Protein AF-A0A6N2YMS9-F1 (afdb_monomer_lite)

Sequence (89 aa):
MSNSRDVIIEEAIELLGDDIAMVHMKDFVVQDGKLVSVAAGTGEMNYEKIIRFIKERKPYIHVTLENTTPENAVQSKEYIQGLYDSCRI

Structure (mmCIF, N/CA/C/O backbone):
data_AF-A0A6N2YMS9-F1
#
_entry.id   AF-A0A6N2YMS9-F1
#
loop_
_atom_site.group_PDB
_atom_site.id
_atom_site.type_symbol
_atom_site.label_atom_id
_atom_site.label_alt_id
_atom_site.label_comp_id
_atom_site.label_asym_id
_atom_site.label_entity_id
_atom_site.label_seq_id
_atom_site.pdbx_PDB_ins_code
_atom_site.Cartn_x
_atom_site.Cartn_y
_atom_site.Cartn_z
_atom_site.occupancy
_atom_site.B_iso_or_equiv
_atom_site.auth_seq_id
_atom_site.auth_comp_id
_atom_site.auth_asym_id
_atom_site.auth_atom_id
_atom_site.pdbx_PDB_model_num
ATOM 1 N N . MET A 1 1 ? -4.271 -23.466 5.240 1.00 40.00 1 MET A N 1
ATOM 2 C CA . MET A 1 1 ? -5.496 -23.203 4.456 1.00 40.00 1 MET A CA 1
ATOM 3 C C . MET A 1 1 ? -5.377 -21.783 3.942 1.00 40.00 1 MET A C 1
ATOM 5 O O . MET A 1 1 ? -5.182 -20.902 4.766 1.00 40.00 1 MET A O 1
ATOM 9 N N . SER A 1 2 ? -5.370 -21.585 2.622 1.00 49.47 2 SER A N 1
ATOM 10 C CA . SER A 1 2 ? -5.316 -20.241 2.033 1.00 49.47 2 SER A CA 1
ATOM 11 C C . SER A 1 2 ? -6.549 -19.454 2.485 1.00 49.47 2 SER A C 1
ATOM 13 O O . SER A 1 2 ? -7.668 -19.952 2.366 1.00 49.47 2 SER A O 1
ATOM 15 N N . ASN A 1 3 ? -6.341 -18.285 3.089 1.00 67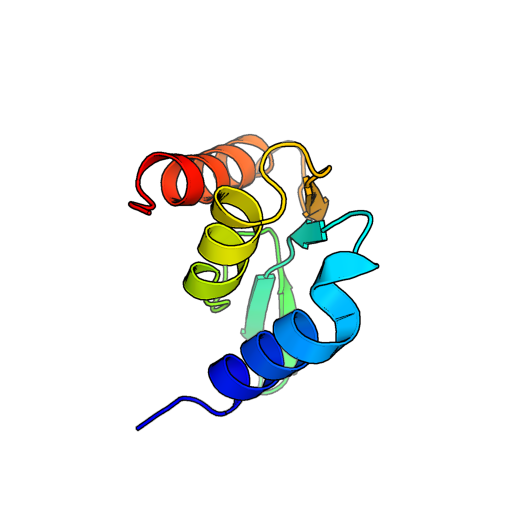.00 3 ASN A N 1
ATOM 16 C CA . ASN A 1 3 ? -7.411 -17.383 3.498 1.00 67.00 3 ASN A CA 1
ATOM 17 C C . ASN A 1 3 ? -8.090 -16.844 2.227 1.00 67.00 3 ASN A C 1
ATOM 19 O O . ASN A 1 3 ? -7.391 -16.399 1.324 1.00 67.00 3 ASN A O 1
ATOM 23 N N . SER A 1 4 ? -9.422 -16.849 2.118 1.00 79.50 4 SER A N 1
ATOM 24 C CA . SER A 1 4 ? -10.120 -16.437 0.882 1.00 79.50 4 SER A CA 1
ATOM 25 C C . SER A 1 4 ? -9.720 -15.038 0.382 1.00 79.50 4 SER A C 1
ATOM 27 O O . SER A 1 4 ? -9.787 -14.764 -0.811 1.00 79.50 4 SER A O 1
ATOM 29 N N . ARG A 1 5 ? -9.262 -14.158 1.283 1.00 80.31 5 ARG A N 1
ATOM 30 C CA . ARG A 1 5 ? -8.755 -12.811 0.963 1.00 80.31 5 ARG A CA 1
ATOM 31 C C . ARG A 1 5 ? -7.463 -12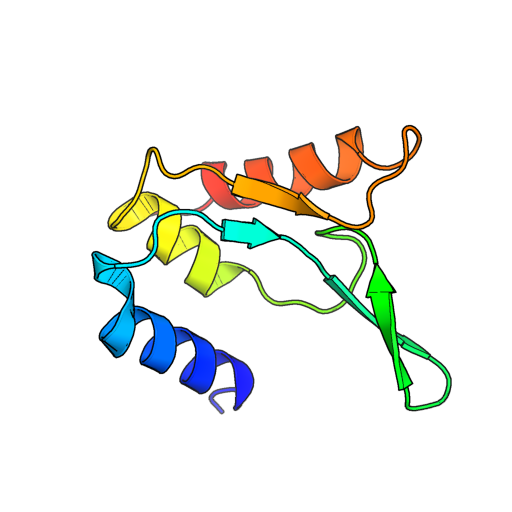.838 0.149 1.00 80.31 5 ARG A C 1
ATOM 33 O O . ARG A 1 5 ? -7.302 -12.056 -0.780 1.00 80.31 5 ARG A O 1
ATOM 40 N N . ASP A 1 6 ? -6.572 -13.757 0.487 1.00 85.31 6 ASP A N 1
ATOM 41 C CA . ASP A 1 6 ? -5.261 -13.895 -0.136 1.00 85.31 6 ASP A CA 1
ATOM 42 C C . ASP A 1 6 ? -5.378 -14.347 -1.597 1.00 85.31 6 ASP A C 1
ATOM 44 O O . ASP A 1 6 ? -4.565 -13.938 -2.421 1.00 85.31 6 ASP A O 1
ATOM 48 N N . VAL A 1 7 ? -6.396 -15.159 -1.904 1.00 90.62 7 VAL A N 1
ATOM 49 C CA . VAL A 1 7 ? -6.720 -15.610 -3.267 1.00 90.62 7 VAL A CA 1
ATOM 50 C C . VAL A 1 7 ? -7.277 -14.458 -4.101 1.00 90.62 7 VAL A C 1
ATOM 52 O O . VAL A 1 7 ? -6.835 -14.252 -5.222 1.00 90.62 7 VAL A O 1
ATOM 55 N N . ILE A 1 8 ? -8.196 -13.666 -3.538 1.00 92.81 8 ILE A N 1
ATOM 56 C CA . ILE A 1 8 ? -8.794 -12.517 -4.241 1.00 92.81 8 ILE A CA 1
ATOM 57 C C . ILE A 1 8 ? -7.725 -11.475 -4.600 1.00 92.81 8 ILE A C 1
ATOM 59 O O . ILE A 1 8 ? -7.753 -10.911 -5.691 1.00 92.81 8 ILE A O 1
ATOM 63 N N . ILE A 1 9 ? -6.775 -11.215 -3.695 1.00 93.19 9 ILE A N 1
ATOM 64 C CA . ILE A 1 9 ? -5.673 -10.280 -3.957 1.00 93.19 9 ILE A CA 1
ATOM 65 C C . ILE A 1 9 ? -4.746 -10.805 -5.058 1.00 93.19 9 ILE A C 1
ATOM 67 O O . ILE A 1 9 ? -4.371 -10.033 -5.937 1.00 93.19 9 ILE A O 1
ATOM 71 N N . GLU A 1 10 ? -4.395 -12.093 -5.040 1.00 94.06 10 GLU A N 1
ATOM 72 C CA . GLU A 1 10 ? -3.585 -12.697 -6.107 1.00 94.06 10 GLU A CA 1
ATOM 73 C C . GLU A 1 10 ? -4.281 -12.626 -7.459 1.00 94.06 10 GLU A C 1
ATOM 75 O O . GLU A 1 10 ? -3.684 -12.138 -8.412 1.00 94.06 10 GLU A O 1
ATOM 80 N N . GLU A 1 11 ? -5.550 -13.023 -7.527 1.00 95.88 11 GLU A N 1
ATOM 81 C CA . GLU A 1 11 ? -6.330 -12.981 -8.762 1.00 95.88 11 GLU A CA 1
ATOM 82 C C . GLU A 1 11 ? -6.422 -11.550 -9.315 1.00 95.88 11 GLU A C 1
ATOM 84 O O . GLU A 1 11 ? -6.205 -11.320 -10.505 1.00 95.88 11 GLU A O 1
ATOM 89 N N . ALA A 1 12 ? -6.654 -10.552 -8.455 1.00 95.69 12 ALA A N 1
ATOM 90 C CA . ALA A 1 12 ? -6.656 -9.151 -8.871 1.00 95.69 12 ALA A CA 1
ATOM 91 C C . ALA A 1 12 ? -5.287 -8.698 -9.416 1.00 95.69 12 ALA A C 1
ATOM 93 O O . ALA A 1 12 ? -5.228 -7.978 -10.413 1.00 95.69 12 ALA A O 1
ATOM 94 N N . ILE A 1 13 ? -4.183 -9.123 -8.793 1.00 95.94 13 ILE A N 1
ATOM 95 C CA . ILE A 1 13 ? -2.815 -8.820 -9.246 1.00 95.94 13 ILE A CA 1
ATOM 96 C C . ILE A 1 13 ? -2.487 -9.525 -10.572 1.00 95.94 13 ILE A C 1
ATOM 98 O O . ILE A 1 13 ? -1.780 -8.959 -11.412 1.00 95.94 13 ILE A O 1
ATOM 102 N N . GLU A 1 14 ? -2.963 -10.751 -10.769 1.00 96.88 14 GLU A N 1
ATOM 103 C CA . GLU A 1 14 ? -2.779 -11.504 -12.011 1.00 96.88 14 GLU A CA 1
ATOM 104 C C . GLU A 1 14 ? -3.549 -10.867 -13.167 1.00 96.88 14 GLU A C 1
ATOM 106 O O . GLU A 1 14 ? -2.981 -10.661 -14.237 1.00 96.88 14 GLU A O 1
ATOM 111 N N . LEU A 1 15 ? -4.813 -10.504 -12.941 1.00 97.81 15 LEU A N 1
ATOM 112 C CA . LEU A 1 15 ? -5.691 -9.983 -13.987 1.00 97.81 15 LEU A CA 1
ATOM 113 C C . LEU A 1 15 ? -5.429 -8.515 -14.324 1.00 97.81 15 LEU A C 1
ATOM 115 O O . LEU A 1 15 ? -5.522 -8.132 -15.485 1.00 97.81 15 LEU A O 1
ATOM 119 N N . LEU A 1 16 ? -5.152 -7.687 -13.314 1.00 97.25 16 LEU A N 1
ATOM 120 C CA . LEU A 1 16 ? -5.140 -6.228 -13.459 1.00 97.25 16 LEU A CA 1
ATOM 121 C C . LEU A 1 16 ? -3.773 -5.609 -13.174 1.00 97.25 16 LEU A C 1
ATOM 123 O O . LEU A 1 16 ? -3.599 -4.414 -13.392 1.00 97.25 16 LEU A O 1
ATOM 127 N N . GLY A 1 17 ? -2.800 -6.384 -12.681 1.00 97.25 17 GLY A N 1
ATOM 128 C CA . GLY A 1 17 ? -1.546 -5.861 -12.136 1.00 97.25 17 GLY A CA 1
ATOM 129 C C . GLY A 1 17 ? -0.787 -4.922 -13.072 1.00 97.25 17 GLY A C 1
ATOM 130 O O . GLY A 1 17 ? -0.198 -3.947 -12.607 1.00 97.25 17 GLY A O 1
ATOM 131 N N . ASP A 1 18 ? -0.827 -5.169 -14.381 1.00 97.06 18 ASP A N 1
ATOM 132 C CA . ASP A 1 18 ? -0.133 -4.336 -15.365 1.00 97.06 18 ASP A CA 1
ATOM 133 C C . ASP A 1 18 ? -0.798 -2.961 -15.535 1.00 97.06 18 ASP A C 1
ATOM 135 O O . ASP A 1 18 ? -0.080 -1.965 -15.657 1.00 97.06 18 ASP A O 1
ATOM 139 N N . ASP A 1 19 ? -2.123 -2.885 -15.387 1.00 97.50 19 ASP A N 1
ATOM 140 C CA . ASP A 1 19 ? -2.928 -1.662 -15.500 1.00 97.50 19 ASP A CA 1
ATOM 141 C C . ASP A 1 19 ? -3.072 -0.890 -14.174 1.00 97.50 19 ASP A C 1
ATOM 143 O O . ASP A 1 19 ? -3.559 0.245 -14.157 1.00 97.50 19 ASP A O 1
ATOM 147 N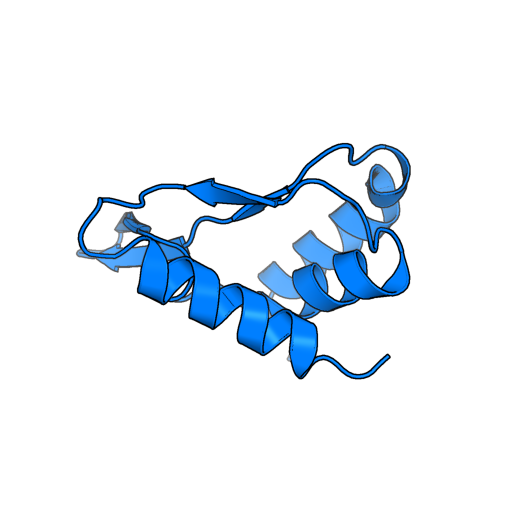 N . ILE A 1 20 ? -2.628 -1.455 -13.043 1.00 97.31 20 ILE A N 1
ATOM 148 C CA . ILE A 1 20 ? -2.634 -0.743 -11.756 1.00 97.31 20 ILE A CA 1
ATOM 149 C C . ILE A 1 20 ? -1.655 0.441 -11.820 1.00 97.31 20 ILE A C 1
ATOM 151 O O . ILE A 1 20 ? -0.437 0.269 -11.928 1.00 97.31 20 ILE A O 1
ATOM 155 N N . ALA A 1 21 ? -2.209 1.652 -11.708 1.00 96.75 21 ALA A N 1
ATOM 156 C CA . ALA A 1 21 ? -1.470 2.916 -11.768 1.00 96.75 21 ALA A CA 1
ATOM 157 C C . ALA A 1 21 ? -1.111 3.500 -10.388 1.00 96.75 21 ALA A C 1
ATOM 159 O O . ALA A 1 21 ? -0.142 4.248 -10.269 1.00 96.75 21 ALA A O 1
ATOM 160 N N . MET A 1 22 ? -1.876 3.170 -9.342 1.00 97.50 22 MET A N 1
ATOM 161 C CA . MET A 1 22 ? -1.607 3.585 -7.961 1.00 97.50 22 MET A CA 1
ATOM 162 C C . MET A 1 22 ? -2.255 2.638 -6.947 1.00 97.50 22 MET A C 1
ATOM 164 O O . MET A 1 22 ? -3.193 1.918 -7.286 1.00 97.50 22 MET A O 1
ATOM 168 N N . VAL A 1 23 ? -1.780 2.666 -5.699 1.00 97.44 23 VAL A N 1
ATOM 169 C CA . VAL A 1 23 ? -2.318 1.850 -4.600 1.00 97.44 23 VAL A CA 1
ATOM 170 C C . VAL A 1 23 ? -2.700 2.740 -3.424 1.00 97.44 23 VAL A C 1
ATOM 172 O O . VAL A 1 23 ? -1.888 3.515 -2.928 1.00 97.44 23 VAL A O 1
ATOM 175 N N . HIS A 1 24 ? -3.938 2.621 -2.956 1.00 97.00 24 HIS A N 1
ATOM 176 C CA . HIS A 1 24 ? -4.406 3.291 -1.745 1.00 97.00 24 HIS A CA 1
ATOM 177 C C . HIS A 1 24 ? -4.405 2.291 -0.590 1.00 97.00 24 HIS A C 1
ATOM 179 O O . HIS A 1 24 ? -5.149 1.310 -0.616 1.00 97.00 24 HIS A O 1
ATOM 185 N N . MET A 1 25 ? -3.584 2.536 0.428 1.00 96.50 25 MET A N 1
ATOM 186 C CA . MET A 1 25 ? -3.490 1.682 1.609 1.00 96.50 25 MET A CA 1
ATOM 187 C C . MET A 1 25 ? -4.480 2.154 2.667 1.00 96.50 25 MET A C 1
ATOM 189 O O . MET A 1 25 ? -4.378 3.268 3.182 1.00 96.50 25 MET A O 1
ATOM 193 N N . LYS A 1 26 ? -5.423 1.279 3.006 1.00 95.00 26 LYS A N 1
ATOM 194 C CA . LYS A 1 26 ? -6.358 1.444 4.117 1.00 95.00 26 LYS A CA 1
ATOM 195 C C . LYS A 1 26 ? -6.466 0.135 4.878 1.00 95.00 26 LYS A C 1
ATOM 197 O O . LYS A 1 26 ? -6.261 -0.929 4.297 1.00 95.00 26 LYS A O 1
ATOM 202 N N . ASP A 1 27 ? -6.859 0.229 6.137 1.00 97.31 27 ASP A N 1
ATOM 203 C CA . ASP A 1 27 ? -7.061 -0.926 6.998 1.00 97.31 27 ASP A CA 1
ATOM 204 C C . ASP A 1 27 ? -8.502 -1.009 7.493 1.00 97.31 27 ASP A C 1
ATOM 206 O O . ASP A 1 27 ? -9.318 -0.110 7.258 1.00 97.31 27 ASP A O 1
ATOM 210 N N . PHE A 1 28 ? -8.814 -2.085 8.205 1.00 96.62 28 PHE A N 1
ATOM 211 C CA . PHE A 1 28 ? -10.096 -2.238 8.869 1.00 96.62 28 PHE A CA 1
ATOM 212 C C . PHE A 1 28 ? -9.966 -2.964 10.203 1.00 96.62 28 PHE A C 1
ATOM 214 O O . PHE A 1 28 ? -9.077 -3.785 10.402 1.00 96.62 28 PHE A O 1
ATOM 221 N N . VAL A 1 29 ? -10.921 -2.705 11.085 1.00 97.50 29 VAL A N 1
ATOM 222 C CA . VAL A 1 29 ? -11.192 -3.517 12.275 1.00 97.50 29 VAL A CA 1
ATOM 223 C C . VAL A 1 29 ? -12.643 -3.979 12.246 1.00 97.50 29 VAL A C 1
ATOM 225 O O . VAL A 1 29 ? -13.502 -3.316 11.651 1.00 97.50 29 VAL A O 1
ATOM 228 N N . VAL A 1 30 ? -12.937 -5.106 12.891 1.00 96.38 30 VAL A N 1
ATOM 229 C CA . VAL A 1 30 ? -14.321 -5.543 13.108 1.00 96.38 30 VAL A CA 1
ATOM 230 C C . VAL A 1 30 ? -14.834 -4.999 14.443 1.00 96.38 30 VAL A C 1
ATOM 232 O O . VAL A 1 30 ? -14.381 -5.407 15.509 1.00 96.38 30 VAL A O 1
ATOM 235 N N . GLN A 1 31 ? -15.815 -4.098 14.394 1.00 96.38 31 GLN A N 1
ATOM 236 C CA . GLN A 1 31 ? -16.488 -3.540 15.572 1.00 96.38 31 GLN A CA 1
ATOM 237 C C . GLN A 1 31 ? -17.987 -3.818 15.479 1.00 96.38 31 GLN A C 1
ATOM 239 O O . GLN A 1 31 ? -18.618 -3.491 14.476 1.00 96.38 31 GLN A O 1
ATOM 244 N N . ASP A 1 32 ? -18.552 -4.468 16.498 1.00 96.00 32 ASP A N 1
ATOM 245 C CA . ASP A 1 32 ? -19.976 -4.837 16.559 1.00 96.00 32 ASP A CA 1
ATOM 246 C C . ASP A 1 32 ? -20.479 -5.571 15.299 1.00 96.00 32 ASP A C 1
ATOM 248 O O . ASP A 1 32 ? -21.574 -5.326 14.788 1.00 96.00 32 ASP A O 1
ATOM 252 N N . GLY A 1 33 ? -19.640 -6.459 14.754 1.00 94.69 33 GLY A N 1
ATOM 253 C CA . GLY A 1 33 ? -19.934 -7.218 13.534 1.00 94.69 33 GLY A CA 1
ATOM 254 C C . GLY A 1 33 ? -19.883 -6.399 12.239 1.00 94.69 33 GLY A C 1
ATOM 255 O O . GLY A 1 33 ? -20.278 -6.906 11.190 1.00 94.69 33 GLY A O 1
ATOM 256 N N . LYS A 1 34 ? -19.401 -5.152 12.282 1.00 95.25 34 LYS A N 1
ATOM 257 C CA . LYS A 1 34 ? -19.246 -4.270 11.119 1.00 95.25 34 LYS A CA 1
ATOM 258 C C . LYS A 1 34 ? -17.777 -3.998 10.828 1.00 95.25 34 LYS A C 1
ATOM 260 O O . LYS A 1 34 ? -16.958 -3.895 11.736 1.00 95.25 34 LYS A O 1
ATOM 265 N N . LEU A 1 35 ? -17.465 -3.840 9.544 1.00 95.38 35 LEU A N 1
ATOM 266 C CA . LEU A 1 35 ? -16.157 -3.372 9.098 1.00 95.38 35 LEU A CA 1
ATOM 267 C C . LEU A 1 35 ? -16.074 -1.857 9.283 1.00 95.38 35 LEU A C 1
ATOM 269 O O . LEU A 1 35 ? -16.873 -1.117 8.707 1.00 95.38 35 LEU A O 1
ATOM 273 N N . VAL A 1 36 ? -15.099 -1.412 10.068 1.00 97.38 36 VAL A N 1
ATOM 274 C CA . VAL A 1 36 ? -14.787 0.004 10.276 1.00 97.38 36 VAL A CA 1
ATOM 275 C C . VAL A 1 36 ? -13.414 0.279 9.685 1.00 97.38 36 VAL A C 1
ATOM 277 O O . VAL A 1 36 ? -12.441 -0.376 10.053 1.00 97.38 36 VAL A O 1
ATOM 280 N N . SER A 1 37 ? -13.336 1.227 8.751 1.00 96.88 37 SER A N 1
ATOM 281 C CA . SER A 1 37 ? -12.073 1.611 8.122 1.00 96.88 37 SER A CA 1
ATOM 282 C C . SER A 1 37 ? -11.193 2.397 9.087 1.00 96.88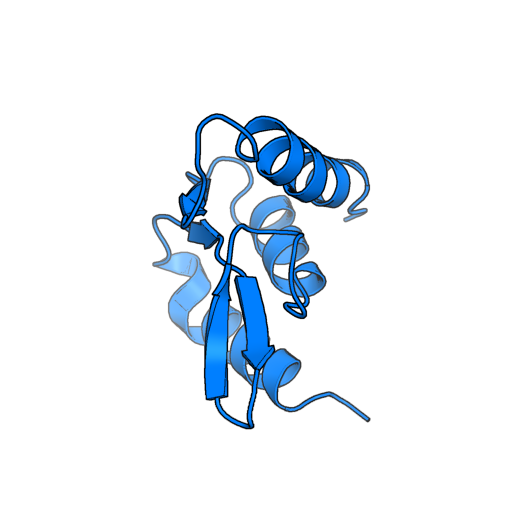 37 SER A C 1
ATOM 284 O O . SER A 1 37 ? -11.658 3.325 9.745 1.00 96.88 37 SER A O 1
ATOM 286 N N . VAL A 1 38 ? -9.913 2.040 9.134 1.00 97.50 38 VAL A N 1
ATOM 287 C CA . VAL A 1 38 ? -8.897 2.697 9.960 1.00 97.50 38 VAL A CA 1
ATOM 288 C C . VAL A 1 38 ? -7.619 2.913 9.147 1.00 97.50 38 VAL A C 1
ATOM 290 O O . VAL A 1 38 ? -7.524 2.509 7.981 1.00 97.50 38 VAL A O 1
ATOM 293 N N . ALA A 1 39 ? -6.656 3.623 9.730 1.00 97.75 39 ALA A N 1
ATOM 294 C CA . ALA A 1 39 ? -5.383 3.902 9.079 1.00 97.75 39 ALA A CA 1
ATOM 295 C C . ALA A 1 39 ? -4.572 2.615 8.853 1.00 97.75 39 ALA A C 1
ATOM 297 O O . ALA A 1 39 ? -4.620 1.685 9.663 1.00 97.75 39 ALA A O 1
ATOM 298 N N . ALA A 1 40 ? -3.819 2.569 7.753 1.00 97.88 40 ALA A N 1
ATOM 299 C CA . ALA A 1 40 ? -2.976 1.428 7.401 1.00 97.88 40 ALA A CA 1
ATOM 300 C C . ALA A 1 40 ? -2.040 1.014 8.554 1.00 97.88 40 ALA A C 1
ATOM 302 O O . ALA A 1 40 ? -1.322 1.851 9.097 1.00 97.88 40 ALA A O 1
ATOM 303 N N . GLY A 1 41 ? -2.038 -0.271 8.920 1.00 96.81 41 GLY A N 1
ATOM 304 C CA . GLY A 1 41 ? -1.193 -0.803 9.996 1.00 96.81 41 GLY A CA 1
ATOM 305 C C . GLY A 1 41 ? -1.791 -0.696 11.397 1.00 96.81 41 GLY A C 1
ATOM 306 O O . GLY A 1 41 ? -1.124 -1.036 12.372 1.00 96.81 41 GLY A O 1
ATOM 307 N N . THR A 1 42 ? -3.043 -0.244 11.510 1.00 96.81 42 THR A N 1
ATOM 308 C CA . THR A 1 42 ? -3.777 -0.168 12.787 1.00 96.81 42 THR A CA 1
ATOM 309 C C . THR A 1 42 ? -4.947 -1.152 12.873 1.00 96.81 42 THR A C 1
ATOM 311 O O . THR A 1 42 ? -5.685 -1.138 13.857 1.00 96.81 42 THR A O 1
ATOM 314 N N . GLY A 1 43 ? -5.119 -2.002 11.856 1.00 96.12 43 GLY A N 1
ATOM 315 C CA . GLY A 1 43 ? -6.214 -2.963 11.766 1.00 96.12 43 GLY A CA 1
ATOM 316 C C . GLY A 1 43 ? -5.760 -4.391 11.461 1.00 96.12 43 GLY A C 1
ATOM 317 O O . GLY A 1 43 ? -4.699 -4.838 11.894 1.00 96.12 43 GLY A O 1
ATOM 318 N N . GLU A 1 44 ? -6.619 -5.124 10.760 1.00 95.25 44 GLU A N 1
ATOM 319 C CA . GLU A 1 44 ? -6.524 -6.564 10.515 1.00 95.25 44 GLU A CA 1
ATOM 320 C C . GLU A 1 44 ? -6.141 -6.921 9.064 1.00 95.25 44 GLU A C 1
ATOM 322 O O . GLU A 1 44 ? -6.159 -8.099 8.686 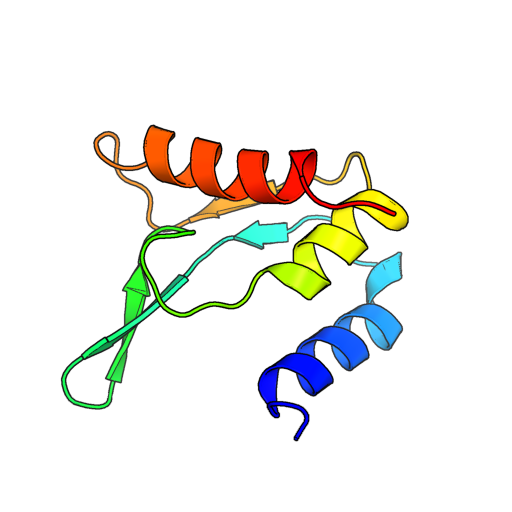1.00 95.25 44 GLU A O 1
ATOM 327 N N . MET A 1 45 ? -5.828 -5.937 8.214 1.00 94.06 45 MET A N 1
ATOM 328 C CA . MET A 1 45 ? -5.445 -6.177 6.823 1.00 94.06 45 MET A CA 1
ATOM 329 C C . MET A 1 45 ? -4.073 -6.861 6.724 1.00 94.06 45 MET A C 1
ATOM 331 O O . MET A 1 45 ? -3.099 -6.450 7.351 1.00 94.06 45 MET A O 1
ATOM 335 N N . ASN A 1 46 ? -3.974 -7.889 5.874 1.00 93.81 46 ASN A N 1
ATOM 336 C CA . ASN A 1 46 ? -2.697 -8.520 5.538 1.00 93.81 46 ASN A CA 1
ATOM 337 C C . ASN A 1 46 ? -2.107 -7.890 4.268 1.00 93.81 46 ASN A C 1
ATOM 339 O O . ASN A 1 46 ? -2.603 -8.123 3.166 1.00 93.81 46 ASN A O 1
ATOM 343 N N . TYR A 1 47 ? -1.028 -7.120 4.412 1.00 95.81 47 TYR A N 1
ATOM 344 C CA . TYR A 1 47 ? -0.383 -6.420 3.296 1.00 95.81 47 TYR A CA 1
ATOM 345 C C . TYR A 1 47 ? 0.682 -7.243 2.558 1.00 95.81 47 TYR A C 1
ATOM 347 O O . TYR A 1 47 ? 1.192 -6.767 1.548 1.00 95.81 47 TYR A O 1
ATOM 355 N N . GLU A 1 48 ? 1.035 -8.452 3.012 1.00 94.00 48 GLU A N 1
ATOM 356 C CA . GLU A 1 48 ? 2.208 -9.198 2.520 1.00 94.00 48 GLU A CA 1
ATOM 357 C C . GLU A 1 48 ? 2.253 -9.322 0.987 1.00 94.00 48 GLU A C 1
ATOM 359 O O . GLU A 1 48 ? 3.232 -8.923 0.351 1.00 94.00 48 GLU A O 1
ATOM 364 N N . LYS A 1 49 ? 1.167 -9.808 0.373 1.00 95.06 49 LYS A N 1
ATOM 365 C CA . LYS A 1 49 ? 1.100 -10.007 -1.085 1.00 95.06 49 LYS A CA 1
ATOM 366 C C . LYS A 1 49 ? 1.094 -8.692 -1.861 1.00 95.06 49 LYS A C 1
ATOM 368 O O . LYS A 1 49 ? 1.700 -8.605 -2.925 1.00 95.06 49 LYS A O 1
ATOM 373 N N . ILE A 1 50 ? 0.456 -7.661 -1.308 1.00 96.38 50 ILE A N 1
ATOM 374 C CA . ILE A 1 50 ? 0.397 -6.324 -1.911 1.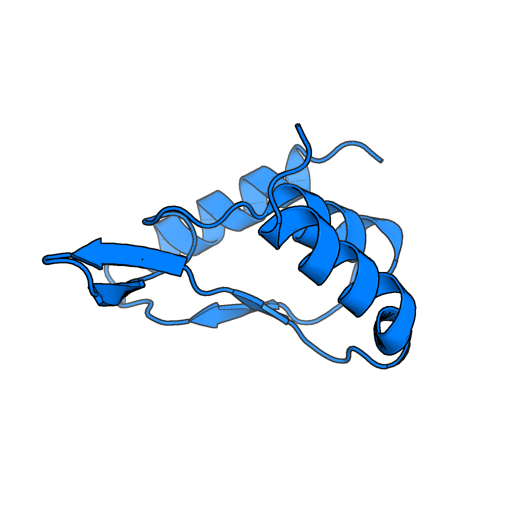00 96.38 50 ILE A CA 1
ATOM 375 C C . ILE A 1 50 ? 1.798 -5.702 -1.915 1.00 96.38 50 ILE A C 1
ATOM 377 O O . ILE A 1 50 ? 2.242 -5.181 -2.935 1.00 96.38 50 ILE A O 1
ATOM 381 N N . ILE A 1 51 ? 2.522 -5.797 -0.797 1.00 97.50 51 ILE A N 1
ATOM 382 C CA . ILE A 1 51 ? 3.880 -5.263 -0.665 1.00 97.50 51 ILE A CA 1
ATOM 383 C C . ILE A 1 51 ? 4.853 -5.998 -1.587 1.00 97.50 51 ILE A C 1
ATOM 385 O O . ILE A 1 51 ? 5.637 -5.337 -2.270 1.00 97.50 51 ILE A O 1
ATOM 389 N N . ARG A 1 52 ? 4.775 -7.335 -1.673 1.00 96.88 52 ARG A N 1
ATOM 390 C CA . ARG A 1 52 ? 5.580 -8.101 -2.638 1.00 96.88 52 ARG A CA 1
ATOM 391 C C . ARG A 1 52 ? 5.278 -7.671 -4.074 1.00 96.88 52 ARG A C 1
ATOM 393 O O . ARG A 1 52 ? 6.213 -7.367 -4.805 1.00 96.88 52 ARG A O 1
ATOM 400 N N . PHE A 1 53 ? 4.001 -7.563 -4.453 1.00 97.19 53 PHE A N 1
ATOM 401 C CA . PHE A 1 53 ? 3.603 -7.079 -5.779 1.00 97.19 53 PHE A CA 1
ATOM 402 C C . PHE A 1 53 ? 4.189 -5.700 -6.096 1.00 97.19 53 PHE A C 1
ATOM 404 O O . PHE A 1 53 ? 4.780 -5.514 -7.160 1.00 97.19 53 PHE A O 1
ATOM 411 N N . ILE A 1 54 ? 4.078 -4.751 -5.164 1.00 97.75 54 ILE A N 1
ATOM 412 C CA . ILE A 1 54 ? 4.639 -3.410 -5.333 1.00 97.75 54 ILE A CA 1
ATOM 413 C C . ILE A 1 54 ? 6.154 -3.494 -5.526 1.00 97.75 54 ILE A C 1
ATOM 415 O O . ILE A 1 54 ? 6.669 -2.955 -6.498 1.00 97.75 54 ILE A O 1
ATOM 419 N N . LYS A 1 55 ? 6.878 -4.194 -4.649 1.00 97.50 55 LYS A N 1
ATOM 420 C CA . LYS A 1 55 ? 8.346 -4.240 -4.690 1.00 97.50 55 LYS A CA 1
ATOM 421 C C . LYS A 1 55 ? 8.896 -4.958 -5.922 1.00 97.50 55 LYS A C 1
ATOM 423 O O . LYS A 1 55 ? 9.896 -4.523 -6.483 1.00 97.50 55 LYS A O 1
ATOM 428 N N . GLU A 1 56 ? 8.254 -6.045 -6.332 1.00 97.06 56 GLU A N 1
ATOM 429 C CA . GLU A 1 56 ? 8.725 -6.911 -7.413 1.00 97.06 56 GLU A CA 1
ATOM 430 C C . GLU A 1 56 ? 8.287 -6.414 -8.795 1.00 97.06 56 GLU A C 1
ATOM 432 O O . GLU A 1 56 ? 9.095 -6.355 -9.719 1.00 97.06 56 GLU A O 1
ATOM 437 N N . ARG A 1 57 ? 7.013 -6.027 -8.947 1.00 97.38 57 ARG A N 1
ATOM 438 C CA . ARG A 1 57 ? 6.420 -5.702 -10.256 1.00 97.38 57 ARG A CA 1
ATOM 439 C C . ARG A 1 57 ? 6.238 -4.204 -10.495 1.00 97.38 57 ARG A C 1
ATOM 441 O O . ARG A 1 57 ? 6.142 -3.791 -11.649 1.00 97.38 57 ARG A O 1
ATOM 448 N N . LYS A 1 58 ? 6.166 -3.379 -9.443 1.00 97.25 58 LYS A N 1
ATOM 449 C CA . LYS A 1 58 ? 5.820 -1.946 -9.532 1.00 97.25 58 LYS A CA 1
ATOM 450 C C . LYS A 1 58 ? 6.634 -1.048 -8.561 1.00 97.25 58 LYS A C 1
ATOM 452 O O . LYS A 1 58 ? 6.035 -0.212 -7.886 1.00 97.25 58 LYS A O 1
ATOM 457 N N . PRO A 1 59 ? 7.981 -1.141 -8.482 1.00 92.69 59 PRO A N 1
ATOM 458 C CA . PRO A 1 59 ? 8.794 -0.563 -7.390 1.00 92.69 59 PRO A CA 1
ATOM 459 C C . PRO A 1 59 ? 8.748 0.970 -7.231 1.00 92.69 59 PRO A C 1
ATOM 461 O O . PRO A 1 59 ? 9.245 1.500 -6.240 1.00 92.69 59 PRO A O 1
ATOM 464 N N . TYR A 1 60 ? 8.159 1.694 -8.184 1.00 92.75 60 TYR A N 1
ATOM 465 C CA . TYR A 1 60 ? 8.029 3.157 -8.167 1.00 92.75 60 TYR A CA 1
ATOM 466 C C . TYR A 1 60 ? 6.574 3.640 -8.222 1.00 92.75 60 TYR A C 1
ATOM 468 O O . TYR A 1 60 ? 6.323 4.819 -8.468 1.00 92.75 60 TYR A O 1
ATOM 476 N N . ILE A 1 61 ? 5.606 2.738 -8.036 1.00 97.38 61 ILE A N 1
ATOM 477 C CA . ILE A 1 61 ? 4.189 3.096 -8.043 1.00 97.38 61 ILE A CA 1
ATOM 478 C C . ILE A 1 61 ? 3.844 4.007 -6.868 1.00 97.38 61 ILE A C 1
ATOM 480 O O . ILE A 1 61 ? 4.382 3.873 -5.768 1.00 97.38 61 ILE A O 1
ATOM 484 N N . HIS A 1 62 ? 2.918 4.936 -7.090 1.00 97.19 62 HIS A N 1
ATOM 485 C CA . HIS A 1 62 ? 2.438 5.793 -6.019 1.00 97.19 62 HIS A CA 1
ATOM 486 C C . HIS A 1 62 ? 1.573 5.003 -5.039 1.00 97.19 62 HIS A C 1
ATOM 488 O O . HIS A 1 62 ? 0.582 4.377 -5.425 1.00 97.19 62 HIS A O 1
ATOM 494 N N . VAL A 1 63 ? 1.947 5.087 -3.763 1.00 97.44 63 VAL A N 1
ATOM 495 C CA . VAL A 1 63 ? 1.197 4.526 -2.643 1.00 97.44 63 VAL A CA 1
ATOM 496 C C . VAL A 1 63 ? 0.718 5.668 -1.754 1.00 97.44 63 VAL A C 1
ATOM 498 O O . VAL A 1 63 ? 1.529 6.455 -1.265 1.00 97.44 63 VAL A O 1
ATOM 501 N N . THR A 1 64 ? -0.592 5.774 -1.550 1.00 97.25 64 THR A N 1
ATOM 502 C CA . THR A 1 64 ? -1.204 6.755 -0.642 1.00 97.25 64 THR A CA 1
ATOM 503 C C . THR A 1 64 ? -1.698 6.063 0.626 1.00 97.25 64 THR A C 1
ATOM 505 O O . THR A 1 64 ? -2.081 4.895 0.596 1.00 97.25 64 THR A O 1
ATOM 508 N N . LEU A 1 65 ? -1.666 6.771 1.758 1.00 97.50 65 LEU A N 1
ATOM 509 C CA . LEU A 1 65 ? -2.205 6.290 3.032 1.00 97.50 65 LEU A CA 1
ATOM 510 C C . LEU A 1 65 ? -3.572 6.939 3.260 1.00 97.50 65 LEU A C 1
ATOM 512 O O . LEU A 1 65 ? -3.683 8.164 3.235 1.00 97.50 65 LEU A O 1
ATOM 516 N N . GLU A 1 66 ? -4.607 6.130 3.462 1.00 95.75 66 GLU A N 1
ATOM 517 C CA . GLU A 1 66 ? -5.961 6.601 3.754 1.00 95.75 66 GLU A CA 1
ATOM 518 C C . GLU A 1 66 ? -6.305 6.495 5.246 1.00 95.75 66 GLU A C 1
ATOM 520 O O . GLU A 1 66 ? -5.672 5.761 6.005 1.00 95.75 66 GLU A O 1
ATOM 525 N N . ASN A 1 67 ? -7.351 7.221 5.659 1.00 96.50 67 ASN A N 1
ATOM 526 C CA . ASN A 1 67 ? -7.849 7.300 7.042 1.00 96.50 67 ASN A CA 1
ATOM 527 C C . ASN A 1 67 ? -6.804 7.774 8.062 1.00 96.50 67 ASN A C 1
ATOM 529 O O . ASN A 1 67 ? -6.954 7.557 9.266 1.00 96.50 67 ASN A O 1
ATOM 533 N N . THR A 1 68 ? -5.751 8.442 7.591 1.00 97.06 68 THR A N 1
ATOM 534 C CA . THR A 1 68 ? -4.741 9.029 8.461 1.00 97.06 68 THR A CA 1
ATOM 535 C C . THR A 1 68 ? -5.174 10.398 8.973 1.00 97.06 68 THR A C 1
ATOM 537 O O . THR A 1 68 ? -5.706 11.215 8.221 1.00 97.06 68 THR A O 1
ATOM 540 N N . THR A 1 69 ? -4.858 10.676 10.229 1.00 96.56 69 THR A N 1
ATOM 541 C CA . THR A 1 69 ? -4.880 11.999 10.853 1.00 96.56 69 THR A CA 1
ATOM 542 C C . THR A 1 69 ? -3.437 12.448 11.125 1.00 96.56 69 THR A C 1
ATOM 544 O O . THR A 1 69 ? -2.517 11.626 11.034 1.00 96.56 69 THR A O 1
ATOM 547 N N . PRO A 1 70 ? -3.183 13.725 11.470 1.00 97.56 70 PRO A N 1
ATOM 548 C CA . PRO A 1 70 ? -1.838 14.173 11.842 1.00 97.56 70 PRO A CA 1
ATOM 549 C C . PRO A 1 70 ? -1.184 13.320 12.940 1.00 97.56 70 PRO A C 1
ATOM 551 O O . PRO A 1 70 ? 0.031 13.142 12.940 1.00 97.56 70 PRO A O 1
ATOM 554 N N . GLU A 1 71 ? -1.986 12.751 13.840 1.00 97.38 71 GLU A N 1
ATOM 555 C CA . GLU A 1 71 ? -1.527 11.960 14.982 1.00 97.38 71 GLU A CA 1
ATOM 556 C C . GLU A 1 71 ? -1.054 10.551 14.594 1.00 97.38 71 GLU A C 1
ATOM 558 O O . GLU A 1 71 ? -0.169 10.013 15.255 1.00 97.38 71 GLU A O 1
ATOM 563 N N . ASN A 1 72 ? -1.610 9.942 13.538 1.00 96.69 72 ASN A N 1
ATOM 564 C CA . ASN A 1 72 ? -1.307 8.551 13.157 1.00 96.69 72 ASN A CA 1
ATOM 565 C C . ASN A 1 72 ? -0.614 8.403 11.786 1.00 96.69 72 ASN A C 1
ATOM 567 O O . ASN A 1 72 ? -0.177 7.303 11.433 1.00 96.69 72 ASN A O 1
ATOM 571 N N . ALA A 1 73 ? -0.480 9.486 11.012 1.00 97.19 73 ALA A N 1
ATOM 572 C CA . ALA A 1 73 ? 0.088 9.440 9.665 1.00 97.19 73 ALA A CA 1
ATOM 573 C C . ALA A 1 73 ? 1.536 8.922 9.651 1.00 97.19 73 ALA A C 1
ATOM 575 O O . ALA A 1 73 ? 1.899 8.124 8.787 1.00 97.19 73 ALA A O 1
ATOM 576 N N . VAL A 1 74 ? 2.354 9.341 10.626 1.00 98.00 74 VAL A N 1
ATOM 577 C CA . VAL A 1 74 ? 3.756 8.904 10.739 1.00 98.00 74 VAL A CA 1
ATOM 578 C C . VAL A 1 74 ? 3.833 7.411 11.044 1.00 98.00 74 VAL A C 1
ATOM 580 O O . VAL A 1 74 ? 4.511 6.689 10.321 1.00 98.00 74 VAL A O 1
ATOM 583 N N . GLN A 1 75 ? 3.069 6.935 12.031 1.00 97.81 75 GLN A N 1
ATOM 584 C CA . GLN A 1 75 ? 2.998 5.513 12.374 1.00 97.81 75 GLN A CA 1
ATOM 585 C C . GLN A 1 75 ? 2.583 4.663 11.166 1.00 97.81 75 GLN A C 1
ATOM 587 O O . GLN A 1 75 ? 3.216 3.652 10.871 1.00 97.81 75 GLN A O 1
ATOM 592 N N . SER A 1 76 ? 1.541 5.089 10.449 1.00 98.06 76 SER A N 1
ATOM 593 C CA . SER A 1 76 ? 1.020 4.362 9.284 1.00 98.06 76 SER A CA 1
ATOM 594 C C . SER A 1 76 ? 2.068 4.271 8.174 1.00 98.06 76 SER A C 1
ATOM 596 O O . SER A 1 76 ? 2.279 3.211 7.582 1.00 98.06 76 SER A O 1
ATOM 598 N N . LYS A 1 77 ? 2.781 5.378 7.921 1.00 97.94 77 LYS A N 1
ATOM 599 C CA . LYS A 1 77 ? 3.895 5.414 6.971 1.00 97.94 77 LYS A CA 1
ATOM 600 C C . LYS A 1 77 ? 5.005 4.459 7.391 1.00 97.94 77 LYS A C 1
ATOM 602 O O . LYS A 1 77 ? 5.464 3.681 6.563 1.00 97.94 77 LYS A O 1
ATOM 607 N N . GLU A 1 78 ? 5.453 4.534 8.640 1.00 98.38 78 GLU A N 1
ATOM 608 C CA . GLU A 1 78 ? 6.555 3.715 9.151 1.00 98.38 78 GLU A CA 1
ATOM 609 C C . GLU A 1 78 ? 6.219 2.225 9.115 1.00 98.38 78 GLU A C 1
ATOM 611 O O . GLU A 1 78 ? 7.067 1.424 8.731 1.00 98.38 78 GLU A O 1
ATOM 616 N N . TYR A 1 79 ? 4.975 1.855 9.426 1.00 98.25 79 TYR A N 1
ATOM 617 C CA . TYR A 1 79 ? 4.511 0.476 9.322 1.00 98.25 79 TYR A CA 1
ATOM 618 C C . TYR A 1 79 ? 4.605 -0.048 7.882 1.00 98.25 79 TYR A C 1
ATOM 620 O O . TYR A 1 79 ? 5.270 -1.053 7.630 1.00 98.25 79 TYR A O 1
ATOM 628 N N . ILE A 1 80 ? 3.998 0.656 6.919 1.00 97.94 80 ILE A N 1
ATOM 629 C CA . ILE A 1 80 ? 4.001 0.238 5.509 1.00 97.94 80 ILE A CA 1
ATOM 630 C C . ILE A 1 80 ? 5.418 0.256 4.923 1.00 97.94 80 ILE A C 1
ATOM 632 O O . ILE A 1 80 ? 5.807 -0.688 4.233 1.00 97.94 80 ILE A O 1
ATOM 636 N N . GLN A 1 81 ? 6.215 1.281 5.235 1.00 97.38 81 GLN A N 1
ATOM 637 C CA . GLN A 1 81 ? 7.613 1.359 4.810 1.00 97.38 81 GLN A CA 1
ATOM 638 C C . GLN A 1 81 ? 8.439 0.210 5.398 1.00 97.38 81 GLN A C 1
ATOM 640 O O . GLN A 1 81 ? 9.214 -0.413 4.680 1.00 97.38 81 GLN A O 1
ATOM 645 N N . GLY A 1 82 ? 8.235 -0.131 6.672 1.00 98.06 82 GLY A N 1
ATOM 646 C CA . GLY A 1 82 ? 8.913 -1.250 7.322 1.00 98.06 82 GLY A CA 1
ATOM 647 C C . GLY A 1 82 ? 8.594 -2.596 6.667 1.00 98.06 82 GLY A C 1
ATOM 648 O O . GLY A 1 82 ? 9.498 -3.411 6.458 1.00 98.06 82 GLY A O 1
ATOM 649 N N . LEU A 1 83 ? 7.336 -2.825 6.273 1.00 97.62 83 LEU A N 1
ATOM 650 C CA . LEU A 1 83 ? 6.963 -4.003 5.483 1.00 97.62 83 LEU A CA 1
ATOM 651 C C . LEU A 1 83 ? 7.670 -4.010 4.125 1.00 97.62 83 LEU A C 1
ATOM 653 O O . LEU A 1 83 ? 8.218 -5.035 3.723 1.00 97.62 83 LEU A O 1
ATOM 657 N N . TYR A 1 84 ? 7.704 -2.870 3.433 1.00 97.19 84 TYR A N 1
ATOM 658 C CA . TYR A 1 84 ? 8.391 -2.751 2.149 1.00 97.19 84 TYR A CA 1
ATOM 659 C C . TYR A 1 84 ? 9.894 -3.030 2.264 1.00 97.19 84 TYR A C 1
ATOM 661 O O . TYR A 1 84 ? 10.440 -3.817 1.489 1.00 97.19 84 TYR A O 1
ATOM 669 N N . ASP A 1 85 ? 10.569 -2.440 3.248 1.00 97.31 85 ASP A N 1
ATOM 670 C CA . ASP A 1 85 ? 12.015 -2.570 3.437 1.00 97.31 85 ASP A CA 1
ATOM 671 C C . ASP A 1 85 ? 12.401 -4.002 3.827 1.00 97.31 85 ASP A C 1
ATOM 673 O O . ASP A 1 85 ? 13.358 -4.559 3.282 1.00 97.31 85 ASP A O 1
ATOM 677 N N . SER A 1 86 ? 11.616 -4.626 4.710 1.00 97.50 86 SER A N 1
ATOM 678 C CA . SER A 1 86 ? 11.839 -6.002 5.169 1.00 97.50 86 SER A CA 1
ATOM 679 C C . SER A 1 86 ? 11.426 -7.075 4.159 1.00 97.50 86 SER A C 1
ATOM 681 O O . SER A 1 86 ? 11.951 -8.191 4.221 1.00 97.50 86 SER A O 1
ATOM 683 N N . CYS A 1 87 ? 10.538 -6.759 3.209 1.00 97.12 87 CYS A N 1
ATOM 684 C CA . CYS A 1 87 ? 10.113 -7.685 2.165 1.00 97.12 87 CYS A CA 1
ATOM 685 C C . CYS A 1 87 ? 11.309 -8.108 1.304 1.00 97.12 87 CYS A C 1
ATOM 687 O O . CYS A 1 87 ? 11.889 -7.302 0.571 1.00 97.12 87 CYS A O 1
ATOM 689 N N . ARG A 1 88 ? 11.674 -9.390 1.376 1.00 93.44 88 ARG A N 1
ATOM 690 C CA . ARG A 1 88 ? 12.698 -9.994 0.518 1.00 93.44 88 ARG A CA 1
ATOM 691 C C . ARG A 1 88 ? 12.037 -10.525 -0.752 1.00 93.44 88 ARG A C 1
ATOM 693 O O . ARG A 1 88 ? 11.023 -11.225 -0.664 1.00 93.44 88 ARG A O 1
ATOM 700 N N . ILE A 1 89 ? 12.614 -10.154 -1.890 1.00 85.75 89 ILE A N 1
ATOM 701 C CA . ILE A 1 89 ? 12.279 -10.659 -3.226 1.00 85.75 89 ILE A CA 1
ATOM 702 C C . ILE A 1 89 ? 13.363 -11.633 -3.676 1.00 85.75 89 ILE A C 1
ATOM 704 O O . ILE A 1 89 ? 14.537 -11.395 -3.303 1.00 85.75 89 ILE A O 1
#

pLDDT: mean 94.4, std 8.78, range [40.0, 98.38]

Organism: NCBI:txid166486

Secondary structure (DSSP, 8-state):
---HHHHHHHHHHHHHTTT--EEEE-EEEEETTEEEEE-TTSSS---HHHHHHHHHH-TT-EEEE-S--TTTHHHHHHHHHHHHHH---

Radius of gyration: 13.45 Å; chains: 1; bounding box: 33×37×32 Å

Foldseek 3Di:
DDDPVNVVVVVCCVPCVVVDQAEEAWAWAQDPNDTDIAKAPPYDDDCQVVLCSCVPPNVPHYYHIPRDDPVCPVVSVCRSVVSNVPRDD

InterPro domains:
  IPR036237 Xylose isomerase-like superfamily [SSF51658] (10-85)